Protein AF-A0A3E1E8B6-F1 (afdb_monomer_lite)

Radius of gyration: 29.18 Å; chains: 1; bounding box: 78×64×59 Å

pLDDT: mean 72.36, std 17.49, range [35.34, 96.31]

Foldseek 3Di:
DDDDPPPPDPPPDDDDPDDPPDDDPVNVVVVVVVVVVVCVVVVVVVVVVLLVVLQVVLVVLVVQLLVLLVVLCVVPPPDFDPDPVSSQVVHPVGRDARPVAAHQPPSRDPDRDSDGPPDPDDDDVPPDDPPPVDD

Secondary structure (DSSP, 8-state):
----S----------------PPPHHHHHHHHHHHHHHHHHHHHHHHHHHHHHHHHHHHHHHHHHHHHHHHHHHHSTTPPP--GGGGGGG-TTSSPPPTTSS----TTSS---S--SS-S---------------

Sequence (135 aa):
MKCNTLRCLPRFLQTTKHGNQGYTLLELTVVVALLGLLYTLAAPSVLSSFEKARGRRCAANLLLLESAKDAFSLDHPGQTLTSAGQLLPYLKHGMPSCPSGGVYMNLTEAFAGCACSLNAQGSGVEKDGVHDSGL

Structure (mmCIF, N/CA/C/O backbone):
data_AF-A0A3E1E8B6-F1
#
_entry.id   AF-A0A3E1E8B6-F1
#
loop_
_atom_site.group_PDB
_atom_site.id
_atom_site.type_symbol
_atom_site.label_atom_id
_atom_site.label_alt_id
_atom_site.label_comp_id
_atom_site.label_asym_id
_atom_site.label_entity_id
_atom_site.label_seq_id
_atom_site.pdbx_PDB_ins_code
_atom_site.Cartn_x
_atom_site.Cartn_y
_atom_site.Cartn_z
_atom_site.occupancy
_atom_site.B_iso_or_equiv
_atom_site.auth_seq_id
_atom_site.auth_comp_id
_atom_site.auth_asym_id
_atom_site.auth_atom_id
_atom_site.pdbx_PDB_model_num
ATOM 1 N N . MET A 1 1 ? -56.870 35.813 -19.734 1.00 45.69 1 MET A N 1
ATOM 2 C CA . MET A 1 1 ? -55.948 34.690 -19.456 1.00 45.69 1 MET A CA 1
ATOM 3 C C . MET A 1 1 ? -54.761 35.219 -18.658 1.00 45.69 1 MET A C 1
ATOM 5 O O . MET A 1 1 ? -53.900 35.869 -19.226 1.00 45.69 1 MET A O 1
ATOM 9 N N . LYS A 1 2 ? -54.767 35.050 -17.332 1.00 47.31 2 LYS A N 1
ATOM 10 C CA . LYS A 1 2 ? -53.664 35.434 -16.435 1.00 47.31 2 LYS A CA 1
ATOM 11 C C . LYS A 1 2 ? -53.374 34.227 -15.544 1.00 47.31 2 LYS A C 1
ATOM 13 O O . LYS A 1 2 ? -54.120 33.982 -14.603 1.00 47.31 2 LYS A O 1
ATOM 18 N N . CYS A 1 3 ? -52.351 33.446 -15.885 1.00 49.09 3 CYS A N 1
ATOM 19 C CA . CYS A 1 3 ? -51.799 32.432 -14.990 1.00 49.09 3 CYS A CA 1
ATOM 20 C C . CYS A 1 3 ? -50.684 33.119 -14.199 1.00 49.09 3 CYS A C 1
ATOM 22 O O . CYS A 1 3 ? -49.661 33.491 -14.764 1.00 49.09 3 CYS A O 1
ATOM 24 N N . ASN A 1 4 ? -50.965 33.415 -12.931 1.00 69.81 4 ASN A N 1
ATOM 25 C CA . ASN A 1 4 ? -50.105 34.197 -12.051 1.00 69.81 4 ASN A CA 1
ATOM 26 C C . ASN A 1 4 ? -49.203 33.242 -11.252 1.00 69.81 4 ASN A C 1
ATOM 28 O O . ASN A 1 4 ? -49.688 32.267 -10.676 1.00 69.81 4 ASN A O 1
ATOM 32 N N . THR A 1 5 ? -47.906 33.530 -11.212 1.00 60.69 5 THR A N 1
ATOM 33 C CA . THR A 1 5 ? -46.778 32.671 -10.794 1.00 60.69 5 THR A CA 1
ATOM 34 C C . THR A 1 5 ? -46.694 32.385 -9.281 1.00 60.69 5 THR A C 1
ATOM 36 O O . THR A 1 5 ? -45.614 32.171 -8.744 1.00 60.69 5 THR A O 1
ATOM 39 N N . LEU A 1 6 ? -47.815 32.385 -8.554 1.00 57.09 6 LEU A N 1
ATOM 40 C CA . LEU A 1 6 ? -47.842 32.360 -7.081 1.00 57.09 6 LEU A CA 1
ATOM 41 C C . LEU A 1 6 ? -48.526 31.120 -6.473 1.00 57.09 6 LEU A C 1
ATOM 43 O O . LEU A 1 6 ? -48.977 31.163 -5.332 1.00 57.09 6 LEU A O 1
ATOM 47 N N . ARG A 1 7 ? -48.618 29.996 -7.201 1.00 59.50 7 ARG A N 1
ATOM 48 C CA . ARG A 1 7 ? -49.291 28.771 -6.706 1.00 59.50 7 ARG A CA 1
ATOM 49 C C . ARG A 1 7 ? -48.516 27.452 -6.816 1.00 59.50 7 ARG A C 1
ATOM 51 O O . ARG A 1 7 ? -49.123 26.399 -6.678 1.00 59.50 7 ARG A O 1
ATOM 58 N N . CYS A 1 8 ? -47.192 27.494 -6.947 1.00 56.66 8 CYS A N 1
ATOM 59 C CA . CYS A 1 8 ? -46.336 26.317 -6.737 1.00 56.66 8 CYS A CA 1
ATOM 60 C C . CYS A 1 8 ? -45.356 26.550 -5.580 1.00 56.66 8 CYS A C 1
ATOM 62 O O . CYS A 1 8 ? -44.144 26.517 -5.756 1.00 56.66 8 CYS A O 1
ATOM 64 N N . LEU A 1 9 ? -45.889 26.805 -4.383 1.00 60.53 9 LEU A N 1
ATOM 65 C CA . LEU A 1 9 ? -45.132 26.621 -3.144 1.00 60.53 9 LEU A CA 1
ATOM 66 C C . LEU A 1 9 ? -45.375 25.184 -2.655 1.00 60.53 9 LEU A C 1
ATOM 68 O O . LEU A 1 9 ? -46.537 24.816 -2.452 1.00 60.53 9 LEU A O 1
ATOM 72 N N . PRO A 1 10 ? -44.330 24.359 -2.463 1.00 55.16 10 PRO A N 1
ATOM 73 C CA . PRO A 1 10 ? -44.487 23.050 -1.855 1.00 55.16 10 PRO A CA 1
ATOM 74 C C . PRO A 1 10 ? -44.910 23.244 -0.399 1.00 55.16 10 PRO A C 1
ATOM 76 O O . PRO A 1 10 ? -44.210 23.851 0.410 1.00 55.16 10 PRO A O 1
ATOM 79 N N . ARG A 1 11 ? -46.085 22.724 -0.052 1.00 57.62 11 ARG A N 1
ATOM 80 C CA . ARG A 1 11 ? -46.586 22.683 1.323 1.00 57.62 11 ARG A CA 1
ATOM 81 C C . ARG A 1 11 ? -45.883 21.543 2.070 1.00 57.62 11 ARG A C 1
ATOM 83 O O . ARG A 1 11 ? -46.505 20.537 2.378 1.00 57.62 11 ARG A O 1
ATOM 90 N N . PHE A 1 12 ? -44.581 21.688 2.319 1.00 59.97 12 PHE A N 1
ATOM 91 C CA . PHE A 1 12 ? -43.754 20.697 3.026 1.00 59.97 12 PHE A CA 1
ATOM 92 C C . PHE A 1 12 ? -43.357 21.161 4.434 1.00 59.97 12 PHE A C 1
ATOM 94 O O . PHE A 1 12 ? -42.260 20.900 4.909 1.00 59.97 12 PHE A O 1
ATOM 101 N N . LEU A 1 13 ? -44.250 21.878 5.115 1.00 63.22 13 LEU A N 1
ATOM 102 C CA . LEU A 1 13 ? -44.096 22.188 6.536 1.00 63.22 13 LEU A CA 1
ATOM 103 C C . LEU A 1 13 ? -45.280 21.597 7.298 1.00 63.22 13 LEU A C 1
ATOM 105 O O . LEU A 1 13 ? -46.211 22.298 7.686 1.00 63.22 13 LEU A O 1
ATOM 109 N N . GLN A 1 14 ? -45.251 20.278 7.476 1.00 63.56 14 GLN A N 1
ATOM 110 C CA . GLN A 1 14 ? -45.914 19.630 8.602 1.00 63.56 14 GLN A CA 1
ATOM 111 C C . GLN A 1 14 ? -44.833 19.375 9.650 1.00 63.56 14 GLN A C 1
ATOM 113 O O . GLN A 1 14 ? -43.976 18.512 9.482 1.00 63.56 14 GLN A O 1
ATOM 118 N N . THR A 1 15 ? -44.836 20.179 10.707 1.00 57.53 15 THR A N 1
ATOM 119 C CA . THR A 1 15 ? -43.989 19.966 11.876 1.00 57.53 15 THR A CA 1
ATOM 120 C C . THR A 1 15 ? -44.543 18.772 12.648 1.00 57.53 15 THR A C 1
ATOM 122 O O . THR A 1 15 ? -45.600 18.836 13.274 1.00 57.53 15 THR A O 1
ATOM 125 N N . THR A 1 16 ? -43.850 17.639 12.582 1.00 60.38 16 THR A N 1
ATOM 126 C CA . THR A 1 16 ? -44.137 16.507 13.459 1.00 60.38 16 THR A CA 1
ATOM 127 C C . THR A 1 16 ? -43.790 16.920 14.889 1.00 60.38 16 THR A C 1
ATOM 129 O O . THR A 1 16 ? -42.668 17.334 15.194 1.00 60.38 16 THR A O 1
ATOM 132 N N . LYS A 1 17 ? -44.786 16.868 15.777 1.00 58.75 17 LYS A N 1
ATOM 133 C CA . LYS A 1 17 ? -44.623 17.085 17.215 1.00 58.75 17 LYS A CA 1
ATOM 134 C C . LYS A 1 17 ? -43.733 15.959 17.752 1.00 58.75 17 LYS A C 1
ATOM 136 O O . LYS A 1 17 ? -44.221 14.867 18.026 1.00 58.75 17 LYS A O 1
ATOM 141 N N . HIS A 1 18 ? -42.429 16.206 17.831 1.00 63.19 18 HIS A N 1
ATOM 142 C CA . HIS A 1 18 ? -41.469 15.250 18.370 1.00 63.19 18 HIS A CA 1
ATOM 143 C C . HIS A 1 18 ? -41.782 15.039 19.854 1.00 63.19 18 HIS A C 1
ATOM 145 O O . HIS A 1 18 ? -41.692 15.965 20.661 1.00 63.19 18 HIS A O 1
ATOM 151 N N . GLY A 1 19 ? -42.214 13.829 20.208 1.00 63.16 19 GLY A N 1
ATOM 152 C CA . GLY A 1 19 ? -42.245 13.402 21.598 1.00 63.16 19 GLY A CA 1
ATOM 153 C C . GLY A 1 19 ? -40.813 13.373 22.117 1.00 63.16 19 GLY A C 1
ATOM 154 O O . GLY A 1 19 ? -39.955 12.742 21.506 1.00 63.16 19 GLY A O 1
ATOM 155 N N . ASN A 1 20 ? -40.554 14.068 23.223 1.00 65.00 20 ASN A N 1
ATOM 156 C CA . ASN A 1 20 ? -39.280 14.005 23.932 1.00 65.00 20 ASN A CA 1
ATOM 157 C C . ASN A 1 20 ? -39.109 12.609 24.549 1.00 65.00 20 ASN A C 1
ATOM 159 O O . ASN A 1 20 ? -39.398 12.397 25.723 1.00 65.00 20 ASN A O 1
ATOM 163 N N . GLN A 1 21 ? -38.668 11.649 23.743 1.00 70.25 21 GLN A N 1
ATOM 164 C CA . GLN A 1 21 ? -38.128 10.379 24.203 1.00 70.25 21 GLN A CA 1
ATOM 165 C C . GLN A 1 21 ? -36.608 10.539 24.225 1.00 70.25 21 GLN A C 1
ATOM 167 O O . GLN A 1 21 ? -35.940 10.450 23.198 1.00 70.25 21 GLN A O 1
ATOM 172 N N . GLY A 1 22 ? -36.079 10.902 25.391 1.00 73.25 22 GLY A N 1
ATOM 173 C CA . GLY A 1 22 ? -34.642 10.956 25.619 1.00 73.25 22 GLY A CA 1
ATOM 174 C C . GLY A 1 22 ? -34.111 9.551 25.873 1.00 73.25 22 GLY A C 1
ATOM 175 O O . GLY A 1 22 ? -34.643 8.844 26.727 1.00 73.25 22 GLY A O 1
ATOM 176 N N . TYR A 1 23 ? -33.058 9.168 25.153 1.00 74.56 23 TYR A N 1
ATOM 177 C CA . TYR A 1 23 ? -32.238 8.020 25.522 1.00 74.56 23 TYR A CA 1
ATOM 178 C C . TYR A 1 23 ? -31.715 8.231 26.942 1.00 74.56 23 TYR A C 1
ATOM 180 O O . TYR A 1 23 ? -31.233 9.314 27.289 1.00 74.56 23 TYR A O 1
ATOM 188 N N . THR A 1 24 ? -31.834 7.209 27.783 1.00 87.25 24 THR A N 1
ATOM 189 C CA . THR A 1 24 ? -31.240 7.270 29.119 1.00 87.25 24 THR A CA 1
ATOM 190 C C . THR A 1 24 ? -29.717 7.378 28.973 1.00 87.25 24 THR A C 1
ATOM 192 O O . THR A 1 24 ? -29.128 6.738 28.104 1.00 87.25 24 THR A O 1
ATOM 195 N N . LEU A 1 25 ? -29.043 8.180 29.809 1.00 84.81 25 LEU A N 1
ATOM 196 C CA . LEU A 1 25 ? -27.573 8.311 29.756 1.00 84.81 25 LEU A CA 1
ATOM 197 C C . LEU A 1 25 ? -26.869 6.947 29.876 1.00 84.81 25 LEU A C 1
ATOM 199 O O . LEU A 1 25 ? -25.810 6.732 29.287 1.00 84.81 25 LEU A O 1
ATOM 203 N N . LEU A 1 26 ? -27.487 6.012 30.603 1.00 91.44 26 LEU A N 1
ATOM 204 C CA . LEU A 1 26 ? -27.011 4.643 30.778 1.00 91.44 26 LEU A CA 1
ATOM 205 C C . LEU A 1 26 ? -26.945 3.870 29.453 1.00 91.44 26 LEU A C 1
ATOM 207 O O . LEU A 1 26 ? -25.987 3.139 29.214 1.00 91.44 26 LEU A O 1
ATOM 211 N N . GLU A 1 27 ? -27.939 4.049 28.589 1.00 89.38 27 GLU A N 1
ATOM 212 C CA . GLU A 1 27 ? -28.089 3.293 27.347 1.00 89.38 27 GLU A CA 1
ATOM 213 C C . GLU A 1 27 ? -26.958 3.583 26.362 1.00 89.38 27 GLU A C 1
ATOM 215 O O . GLU A 1 27 ? -26.405 2.666 25.764 1.00 89.38 27 GLU A O 1
ATOM 220 N N . LEU A 1 28 ? -26.514 4.838 26.279 1.00 91.06 28 LEU A N 1
ATOM 221 C CA . LEU A 1 28 ? -25.338 5.172 25.481 1.00 91.06 28 LEU A CA 1
ATOM 222 C C . LEU A 1 28 ? -24.029 4.803 26.198 1.00 91.06 28 LEU A C 1
ATOM 224 O O . LEU A 1 28 ? -23.076 4.379 25.545 1.00 91.06 28 LEU A O 1
ATOM 228 N N . THR A 1 29 ? -23.982 4.914 27.531 1.00 93.19 29 THR A N 1
ATOM 229 C CA . THR A 1 29 ? -22.776 4.624 28.330 1.00 93.19 29 THR A CA 1
ATOM 230 C C . THR A 1 29 ? -22.353 3.160 28.216 1.00 93.19 29 THR A C 1
ATOM 232 O O . THR A 1 29 ? -21.173 2.876 28.013 1.00 93.19 29 THR A O 1
ATOM 235 N N . VAL A 1 30 ? -23.298 2.218 28.291 1.00 94.62 30 VAL A N 1
ATOM 236 C CA . VAL A 1 30 ? -22.978 0.789 28.137 1.00 94.62 30 VAL A CA 1
ATOM 237 C C . VAL A 1 30 ? -22.529 0.457 26.710 1.00 94.62 30 VAL A C 1
ATOM 239 O O . VAL A 1 30 ? -21.611 -0.339 26.526 1.00 94.62 30 VAL A O 1
ATOM 242 N N . VAL A 1 31 ? -23.100 1.116 25.697 1.00 94.94 31 VAL A N 1
ATOM 243 C CA . VAL A 1 31 ? -22.723 0.907 24.293 1.00 94.94 31 VAL A CA 1
ATOM 244 C C . VAL A 1 31 ? -21.292 1.368 24.040 1.00 94.94 31 VAL A C 1
ATOM 246 O O . VAL A 1 31 ? -20.496 0.598 23.507 1.00 94.94 31 VAL A O 1
ATOM 249 N N . VAL A 1 32 ? -20.918 2.580 24.460 1.00 95.19 32 VAL A N 1
ATOM 250 C CA . VAL A 1 32 ? -19.541 3.066 24.261 1.00 95.19 32 VAL A CA 1
ATOM 251 C C . VAL A 1 32 ? -18.524 2.287 25.102 1.00 95.19 32 VAL A C 1
ATOM 253 O O . VAL A 1 32 ? -17.402 2.080 24.643 1.00 95.19 32 VAL A O 1
ATOM 256 N N . ALA A 1 33 ? -18.916 1.784 26.281 1.00 95.31 33 ALA A N 1
ATOM 257 C CA . ALA A 1 33 ? -18.073 0.910 27.097 1.00 95.31 33 ALA A CA 1
ATOM 258 C C . ALA A 1 33 ? -17.775 -0.427 26.393 1.00 95.31 33 ALA A C 1
ATOM 260 O O . ALA A 1 33 ? -16.621 -0.858 26.344 1.00 95.31 33 ALA A O 1
ATOM 261 N N . LEU A 1 34 ? -18.788 -1.059 25.790 1.00 96.00 34 LEU A N 1
ATOM 262 C CA . LEU A 1 34 ? -18.610 -2.299 25.028 1.00 96.00 34 LEU A CA 1
ATOM 263 C C . LEU A 1 34 ? -17.870 -2.070 23.703 1.00 96.00 34 LEU A C 1
ATOM 265 O O . LEU A 1 34 ? -17.003 -2.867 23.349 1.00 96.00 34 LEU A O 1
ATOM 269 N N . LEU A 1 35 ? -18.142 -0.968 22.994 1.00 95.44 35 LEU A N 1
ATOM 270 C CA . LEU A 1 35 ? -17.398 -0.600 21.784 1.00 95.44 35 LEU A CA 1
ATOM 271 C C . LEU A 1 35 ? -15.912 -0.377 22.087 1.00 95.44 35 LEU A C 1
ATOM 273 O O . LEU A 1 35 ? -15.071 -0.832 21.317 1.00 95.44 35 LEU A O 1
ATOM 277 N N . GLY A 1 36 ? -15.578 0.251 23.218 1.00 96.31 36 GLY A N 1
ATOM 278 C CA . GLY A 1 36 ? -14.194 0.416 23.665 1.00 96.31 36 GLY A CA 1
ATOM 279 C C . GLY A 1 36 ? -13.486 -0.918 23.924 1.00 96.31 36 GLY A C 1
ATOM 280 O O .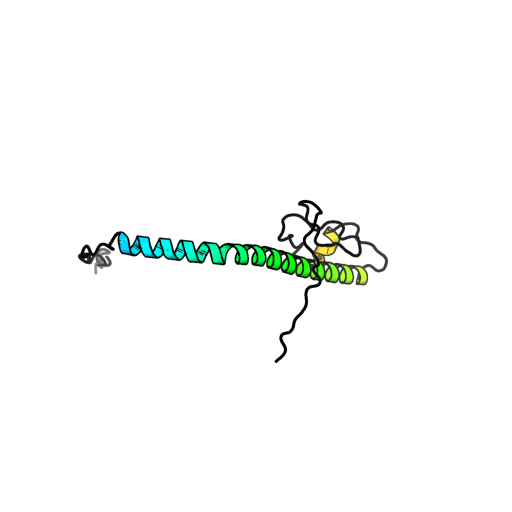 GLY A 1 36 ? -12.355 -1.099 23.476 1.00 96.31 36 GLY A O 1
ATOM 281 N N . LEU A 1 37 ? -14.166 -1.866 24.580 1.00 95.31 37 LEU A N 1
ATOM 282 C CA . LEU A 1 37 ? -13.636 -3.209 24.848 1.00 95.31 37 LEU A CA 1
ATOM 283 C C . LEU A 1 37 ? -13.388 -4.012 23.562 1.00 95.31 37 LEU A C 1
ATOM 285 O O . LEU A 1 37 ? -12.362 -4.674 23.430 1.00 95.31 37 LEU A O 1
ATOM 289 N N . LEU A 1 38 ? -14.315 -3.961 22.604 1.00 95.56 38 LEU A N 1
ATOM 290 C CA . LEU A 1 38 ? -14.137 -4.643 21.321 1.00 95.56 38 LEU A CA 1
ATOM 291 C C . LEU A 1 38 ? -13.066 -3.958 20.460 1.00 95.56 38 LEU A C 1
ATOM 293 O O . LEU A 1 38 ? -12.303 -4.633 19.767 1.00 95.56 38 LEU A O 1
ATOM 297 N N . TYR A 1 39 ? -12.973 -2.627 20.522 1.00 94.75 39 TYR A N 1
ATOM 298 C CA . TYR A 1 39 ? -12.011 -1.858 19.737 1.00 94.75 39 TYR A CA 1
ATOM 299 C C . TYR A 1 39 ? -10.562 -2.169 20.119 1.00 94.75 39 TYR A C 1
ATOM 301 O O . TYR A 1 39 ? -9.736 -2.345 19.226 1.00 94.75 39 TYR A O 1
ATOM 309 N N . THR A 1 40 ? -10.236 -2.302 21.408 1.00 94.19 40 THR A N 1
ATOM 310 C CA . THR A 1 40 ? -8.873 -2.662 21.845 1.00 94.19 40 THR A CA 1
ATOM 311 C C . THR A 1 40 ? -8.433 -4.036 21.348 1.00 94.19 40 THR A C 1
ATOM 313 O O . THR A 1 40 ? -7.266 -4.201 20.998 1.00 94.19 40 THR A O 1
ATOM 316 N N . LEU A 1 41 ? -9.351 -5.002 21.252 1.00 91.12 41 LEU A N 1
ATOM 317 C CA . LEU A 1 41 ? -9.055 -6.322 20.684 1.00 91.12 41 LEU A CA 1
ATOM 318 C C . LEU A 1 41 ? -8.886 -6.274 19.156 1.00 91.12 41 LEU A C 1
ATOM 320 O O . LEU A 1 41 ? -8.049 -6.987 18.603 1.00 91.12 41 LEU A O 1
ATOM 324 N N . ALA A 1 42 ? -9.653 -5.428 18.465 1.00 91.25 42 ALA A N 1
ATOM 325 C CA . ALA A 1 42 ? -9.657 -5.357 17.003 1.00 91.25 42 ALA A CA 1
ATOM 326 C C . ALA A 1 42 ? -8.536 -4.474 16.417 1.00 91.25 42 ALA A C 1
ATOM 328 O O . ALA A 1 42 ? -7.969 -4.804 15.370 1.00 91.25 42 ALA A O 1
ATOM 329 N N . ALA A 1 43 ? -8.185 -3.376 17.091 1.00 88.12 43 ALA A N 1
ATOM 330 C CA . ALA A 1 43 ? -7.242 -2.364 16.616 1.00 88.12 43 ALA A CA 1
ATOM 331 C C . ALA A 1 43 ? -5.871 -2.894 16.133 1.00 88.12 43 ALA A C 1
ATOM 333 O O . ALA A 1 43 ? -5.431 -2.463 15.066 1.00 88.12 43 ALA A O 1
ATOM 334 N N . PRO A 1 44 ? -5.170 -3.825 16.812 1.00 82.69 44 PRO A N 1
ATOM 335 C CA . PRO A 1 44 ? -3.838 -4.239 16.358 1.00 82.69 44 PRO A CA 1
ATOM 336 C C . PRO A 1 44 ? -3.865 -4.999 15.021 1.00 82.69 44 PRO A C 1
ATOM 338 O O . PRO A 1 44 ? -2.937 -4.891 14.217 1.00 82.69 44 PRO A O 1
ATOM 341 N N . SER A 1 45 ? -4.942 -5.737 14.742 1.00 83.94 45 SER A N 1
ATOM 342 C CA . SER A 1 45 ? -5.040 -6.561 13.532 1.00 83.94 45 SER A CA 1
ATOM 343 C C . SER A 1 45 ? -5.164 -5.721 12.257 1.00 83.94 45 SER A C 1
ATOM 345 O O . SER A 1 45 ? -4.525 -6.027 11.245 1.00 83.94 45 SER A O 1
ATOM 347 N N . VAL A 1 46 ? -5.903 -4.608 12.317 1.00 82.56 46 VAL A N 1
ATOM 348 C CA . VAL A 1 46 ? -6.108 -3.729 11.160 1.00 82.56 46 VAL A CA 1
ATOM 349 C C . VAL A 1 46 ? -4.825 -3.002 10.755 1.00 82.56 46 VAL A C 1
ATOM 351 O O . VAL A 1 46 ? -4.564 -2.897 9.558 1.00 82.56 46 VAL A O 1
ATOM 354 N N . LEU A 1 47 ? -3.956 -2.611 11.696 1.00 82.69 47 LEU A N 1
ATOM 355 C CA . LEU A 1 47 ? -2.658 -1.996 11.370 1.00 82.69 47 LEU A CA 1
ATOM 356 C C . LEU A 1 47 ? -1.775 -2.937 10.535 1.00 82.69 47 LEU A C 1
ATOM 358 O O . LEU A 1 47 ? -1.246 -2.537 9.499 1.00 82.69 47 LEU A O 1
ATOM 362 N N . SER A 1 48 ? -1.690 -4.213 10.923 1.00 79.50 48 SER A N 1
ATOM 363 C CA . SER A 1 48 ? -0.913 -5.213 10.177 1.00 79.50 48 SER A CA 1
ATOM 364 C C . SER A 1 48 ? -1.460 -5.464 8.764 1.00 79.50 48 SER A C 1
ATOM 366 O O . SER A 1 48 ? -0.701 -5.717 7.827 1.00 79.50 48 SER A O 1
ATOM 368 N N . SER A 1 49 ? -2.782 -5.354 8.586 1.00 80.94 49 SER A N 1
ATOM 369 C CA . SER A 1 49 ? -3.427 -5.527 7.284 1.00 80.94 49 SER A CA 1
ATOM 370 C C . SER A 1 49 ? -3.062 -4.406 6.306 1.00 80.94 49 SER A C 1
ATOM 372 O O . SER A 1 49 ? -2.885 -4.671 5.115 1.00 80.94 49 SER A O 1
ATOM 374 N N . PHE A 1 50 ? -2.856 -3.181 6.805 1.00 82.81 50 PHE A N 1
ATOM 375 C CA . PHE A 1 50 ? -2.393 -2.064 5.986 1.00 82.81 50 PHE A CA 1
ATOM 376 C C . PHE A 1 50 ? -0.953 -2.264 5.522 1.00 82.81 50 PHE A C 1
ATOM 378 O O . PHE A 1 50 ? -0.685 -2.056 4.341 1.00 82.81 50 PHE A O 1
ATOM 385 N N . GLU A 1 51 ? -0.049 -2.734 6.387 1.00 80.31 51 GLU A N 1
ATOM 386 C CA . GLU A 1 51 ? 1.332 -3.028 5.973 1.00 80.31 51 GLU A CA 1
ATOM 387 C C . GLU A 1 5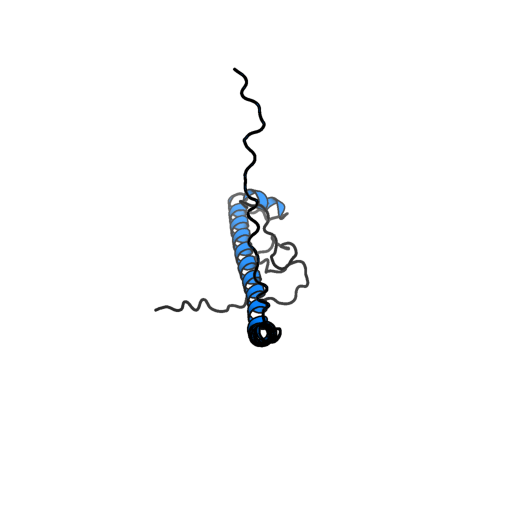1 ? 1.386 -4.154 4.935 1.00 80.31 51 GLU A C 1
ATOM 389 O O . GLU A 1 51 ? 2.030 -4.015 3.894 1.00 80.31 51 GLU A O 1
ATOM 394 N N . LYS A 1 52 ? 0.610 -5.228 5.132 1.00 79.94 52 LYS A N 1
ATOM 395 C CA . LYS A 1 52 ? 0.478 -6.304 4.134 1.00 79.94 52 LYS A CA 1
ATOM 396 C C . LYS A 1 52 ? -0.086 -5.788 2.808 1.00 79.94 52 LYS A C 1
ATOM 398 O O . LYS A 1 52 ? 0.399 -6.162 1.741 1.00 79.94 52 LYS A O 1
ATOM 403 N N . ALA A 1 53 ? -1.089 -4.911 2.848 1.00 82.00 53 ALA A N 1
ATOM 404 C CA . ALA A 1 53 ? -1.657 -4.302 1.648 1.00 82.00 53 ALA A CA 1
ATOM 405 C C . ALA A 1 53 ? -0.647 -3.395 0.924 1.00 82.00 53 ALA A C 1
ATOM 407 O O . ALA A 1 53 ? -0.581 -3.425 -0.308 1.00 82.00 53 ALA A O 1
ATOM 408 N N . ARG A 1 54 ? 0.165 -2.626 1.660 1.00 83.06 54 ARG A N 1
ATOM 409 C CA . ARG A 1 54 ? 1.258 -1.815 1.097 1.00 83.06 54 ARG A CA 1
ATOM 410 C C . ARG A 1 54 ? 2.316 -2.698 0.438 1.00 83.06 54 ARG A C 1
ATOM 412 O O . ARG A 1 54 ? 2.664 -2.440 -0.713 1.00 83.06 54 ARG A O 1
ATOM 419 N N . GLY A 1 55 ? 2.741 -3.775 1.101 1.00 78.50 55 GLY A N 1
ATOM 420 C CA . GLY A 1 55 ? 3.692 -4.747 0.550 1.00 78.50 55 GLY A CA 1
ATOM 421 C C . GLY A 1 55 ? 3.195 -5.385 -0.751 1.00 78.50 55 GLY A C 1
ATOM 422 O O . GLY A 1 55 ? 3.891 -5.352 -1.765 1.00 78.50 55 GLY A O 1
ATOM 423 N N . ARG A 1 56 ? 1.943 -5.863 -0.774 1.00 81.88 56 ARG A N 1
ATOM 424 C CA . ARG A 1 56 ? 1.317 -6.448 -1.977 1.00 81.88 56 ARG A CA 1
ATOM 425 C C . ARG A 1 56 ? 1.225 -5.459 -3.139 1.00 81.88 56 ARG A C 1
ATOM 427 O O . ARG A 1 56 ? 1.535 -5.817 -4.272 1.00 81.88 56 ARG A O 1
ATOM 434 N N . ARG A 1 57 ? 0.830 -4.210 -2.871 1.00 84.50 57 ARG A N 1
ATOM 435 C CA . ARG A 1 57 ? 0.794 -3.150 -3.894 1.00 84.50 57 ARG A CA 1
ATOM 436 C C . ARG A 1 57 ? 2.183 -2.848 -4.440 1.00 84.50 57 ARG A C 1
ATOM 438 O O . ARG A 1 57 ? 2.331 -2.650 -5.640 1.00 84.50 57 ARG A O 1
ATOM 445 N N . CYS A 1 58 ? 3.196 -2.840 -3.578 1.00 81.62 58 CYS A N 1
ATOM 446 C CA . CYS A 1 58 ? 4.561 -2.615 -4.019 1.00 81.62 58 CYS A CA 1
ATOM 447 C C . CYS A 1 58 ? 5.064 -3.739 -4.929 1.00 81.62 58 CYS A C 1
ATOM 449 O O . CYS A 1 58 ? 5.591 -3.448 -5.996 1.00 81.62 58 CYS A O 1
ATOM 451 N N . ALA A 1 59 ? 4.840 -5.001 -4.551 1.00 77.81 59 ALA A N 1
ATOM 452 C CA . ALA A 1 59 ? 5.197 -6.150 -5.380 1.00 77.81 59 ALA A CA 1
ATOM 453 C C . ALA A 1 59 ? 4.501 -6.105 -6.751 1.00 77.81 59 ALA A C 1
ATOM 455 O O . ALA A 1 59 ? 5.147 -6.303 -7.775 1.00 77.81 59 ALA A O 1
ATOM 456 N N . ALA A 1 60 ? 3.211 -5.756 -6.788 1.00 83.88 60 ALA A N 1
ATOM 457 C CA . ALA A 1 60 ? 2.484 -5.587 -8.045 1.00 83.88 60 ALA A CA 1
ATOM 458 C C . ALA A 1 60 ? 3.082 -4.474 -8.926 1.00 83.88 60 ALA A C 1
ATOM 460 O O . ALA A 1 60 ? 3.250 -4.662 -10.127 1.00 83.88 60 ALA A O 1
ATOM 461 N N . ASN A 1 61 ? 3.453 -3.333 -8.337 1.00 84.62 61 ASN A N 1
ATOM 462 C CA . ASN A 1 61 ? 4.115 -2.251 -9.066 1.00 84.62 61 ASN A CA 1
ATOM 463 C C . ASN A 1 61 ? 5.497 -2.663 -9.598 1.00 84.62 61 ASN A C 1
ATOM 465 O O . ASN A 1 61 ? 5.853 -2.265 -10.703 1.00 84.62 61 ASN A O 1
ATOM 469 N N . LEU A 1 62 ? 6.265 -3.457 -8.843 1.00 79.94 62 LEU A N 1
ATOM 470 C CA . LEU A 1 62 ? 7.562 -3.970 -9.296 1.00 79.94 62 LEU A CA 1
ATOM 471 C C . LEU A 1 62 ? 7.411 -4.896 -10.504 1.00 79.94 62 LEU A C 1
ATOM 473 O O . LEU A 1 62 ? 8.131 -4.715 -11.476 1.00 79.94 62 LEU A O 1
ATOM 477 N N . LEU A 1 63 ? 6.425 -5.798 -10.493 1.00 83.12 63 LEU A N 1
ATOM 478 C CA . LEU A 1 63 ? 6.124 -6.658 -11.645 1.00 83.12 63 LEU A CA 1
ATOM 479 C C . LEU A 1 63 ? 5.746 -5.843 -12.890 1.00 83.12 63 LEU A C 1
ATOM 481 O O . LEU A 1 63 ? 6.156 -6.167 -14.002 1.00 83.12 63 LEU A O 1
ATOM 485 N N . LEU A 1 64 ? 4.992 -4.753 -12.715 1.00 86.81 64 LEU A N 1
ATOM 486 C CA . LEU A 1 64 ? 4.677 -3.841 -13.817 1.00 86.81 64 LEU A CA 1
ATOM 487 C C . LEU A 1 64 ? 5.940 -3.171 -14.374 1.00 86.81 64 LEU A C 1
ATOM 489 O O . LEU A 1 64 ? 6.101 -3.085 -15.590 1.00 86.81 64 LEU A O 1
ATOM 493 N N . LEU A 1 65 ? 6.846 -2.723 -13.505 1.00 83.94 65 LEU A N 1
ATOM 494 C CA . LEU A 1 65 ? 8.106 -2.092 -13.906 1.00 83.94 65 LEU A CA 1
ATOM 495 C C . LEU A 1 65 ? 9.061 -3.078 -14.588 1.00 83.94 65 LEU A C 1
ATOM 497 O O . LEU A 1 65 ? 9.702 -2.712 -15.570 1.00 83.94 65 LEU A O 1
ATOM 501 N N . GLU A 1 66 ? 9.125 -4.317 -14.107 1.00 84.06 66 GLU A N 1
ATOM 502 C CA . GLU A 1 66 ? 9.889 -5.404 -14.721 1.00 84.06 66 GLU A CA 1
ATOM 503 C C . GLU A 1 66 ? 9.361 -5.703 -16.127 1.00 84.06 66 GLU A C 1
ATOM 505 O O . GLU A 1 66 ? 10.115 -5.628 -17.092 1.00 84.06 66 GLU A O 1
ATOM 510 N N . SER A 1 67 ? 8.041 -5.863 -16.277 1.00 87.44 67 SER A N 1
ATOM 511 C CA . SER A 1 67 ? 7.432 -6.073 -17.597 1.00 87.44 67 SER A CA 1
ATOM 512 C C . SER A 1 67 ? 7.685 -4.911 -18.571 1.00 87.44 67 SER A C 1
ATOM 514 O O . SER A 1 67 ? 7.883 -5.123 -19.766 1.00 87.44 67 SER A O 1
ATOM 516 N N . ALA A 1 68 ? 7.732 -3.673 -18.066 1.00 88.56 68 ALA A N 1
ATOM 517 C CA . ALA A 1 68 ? 8.056 -2.495 -18.865 1.00 88.56 68 ALA A CA 1
ATOM 518 C C . ALA A 1 68 ? 9.540 -2.457 -19.272 1.00 88.56 68 ALA A C 1
ATOM 520 O O . ALA A 1 68 ? 9.865 -2.032 -20.381 1.00 88.56 68 ALA A O 1
ATOM 521 N N . LYS A 1 69 ? 10.443 -2.917 -18.400 1.00 84.75 69 LYS A N 1
ATOM 522 C CA . LYS A 1 69 ? 11.877 -3.052 -18.691 1.00 84.75 69 LYS A CA 1
ATOM 523 C C . LYS A 1 69 ? 12.144 -4.139 -19.728 1.00 84.75 69 LYS A C 1
ATOM 525 O O . LYS A 1 69 ? 12.965 -3.925 -20.623 1.00 84.75 69 LYS A O 1
ATOM 530 N N . ASP A 1 70 ? 11.439 -5.259 -19.639 1.00 87.25 70 ASP A N 1
ATOM 531 C CA . ASP A 1 70 ? 11.525 -6.330 -20.629 1.00 87.25 70 ASP A CA 1
ATOM 532 C C . ASP A 1 70 ? 11.057 -5.834 -21.998 1.00 87.25 70 ASP A C 1
ATOM 534 O O . ASP A 1 70 ? 11.765 -6.001 -22.989 1.00 87.25 70 ASP A O 1
ATOM 538 N N . ALA A 1 71 ? 9.926 -5.122 -22.047 1.00 89.44 71 ALA A N 1
ATOM 539 C CA . ALA A 1 71 ? 9.434 -4.506 -23.276 1.00 89.44 71 ALA A CA 1
ATOM 540 C C . ALA A 1 71 ? 10.436 -3.496 -23.869 1.00 89.44 71 ALA A C 1
ATOM 542 O O . ALA A 1 71 ? 10.729 -3.551 -25.061 1.00 89.44 71 ALA A O 1
ATOM 543 N N . PHE A 1 72 ? 11.040 -2.635 -23.041 1.00 88.94 72 PHE A N 1
ATOM 544 C CA . PHE A 1 72 ? 12.085 -1.710 -23.494 1.00 88.94 72 PHE A CA 1
ATOM 545 C C . PHE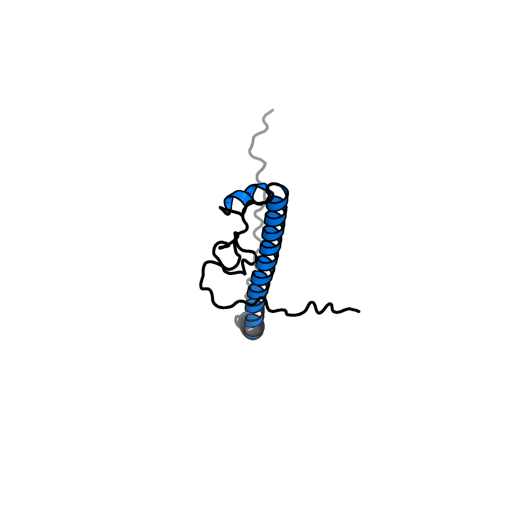 A 1 72 ? 13.301 -2.439 -24.083 1.00 88.94 72 PHE A C 1
ATOM 547 O O . PHE A 1 72 ? 13.842 -2.013 -25.103 1.00 88.94 72 PHE A O 1
ATOM 554 N N . SER A 1 73 ? 13.722 -3.536 -23.449 1.00 87.00 73 SER A N 1
ATOM 555 C CA . SER A 1 73 ? 14.893 -4.317 -23.867 1.00 87.00 73 SER A CA 1
ATOM 5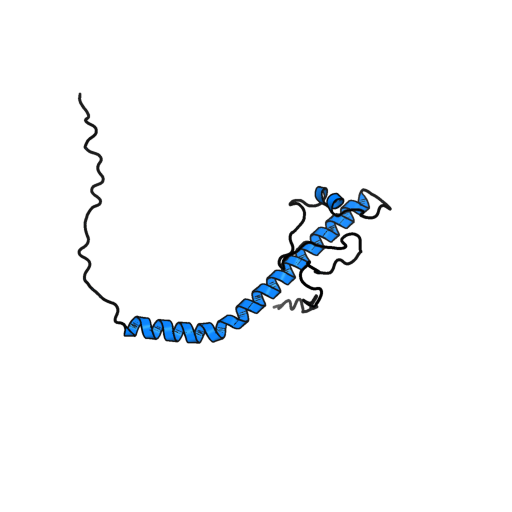56 C C . SER A 1 73 ? 14.667 -5.044 -25.197 1.00 87.00 73 SER A C 1
ATOM 558 O O . SER A 1 73 ? 15.625 -5.259 -25.939 1.00 87.00 73 SER A O 1
ATOM 560 N N . LEU A 1 74 ? 13.415 -5.395 -25.512 1.00 90.12 74 LEU A N 1
ATOM 561 C CA . LEU A 1 74 ? 13.028 -5.949 -26.813 1.00 90.12 74 LEU A CA 1
ATOM 562 C C . LEU A 1 74 ? 13.121 -4.903 -27.931 1.00 90.12 74 LEU A C 1
ATOM 564 O O . LEU A 1 74 ? 13.612 -5.217 -29.014 1.00 90.12 74 LEU A O 1
ATOM 568 N N . ASP A 1 75 ? 12.705 -3.666 -27.658 1.00 90.81 75 ASP A N 1
ATOM 569 C CA . ASP A 1 75 ? 12.745 -2.578 -28.642 1.00 90.81 75 ASP A CA 1
ATOM 570 C C . ASP A 1 75 ? 14.157 -1.980 -28.813 1.00 90.81 75 ASP A C 1
ATOM 572 O O . ASP A 1 75 ? 14.506 -1.502 -29.893 1.00 90.81 75 ASP A O 1
ATOM 576 N N . HIS A 1 76 ? 14.991 -2.019 -27.766 1.00 88.06 76 HIS A N 1
ATOM 577 C CA . HIS A 1 76 ? 16.340 -1.436 -27.742 1.00 88.06 76 HIS A CA 1
ATOM 578 C C . HIS A 1 76 ? 17.401 -2.482 -27.362 1.00 88.06 76 HIS A C 1
ATOM 580 O O . HIS A 1 76 ? 17.994 -2.411 -26.277 1.00 88.06 76 HIS A O 1
ATOM 586 N N . PRO A 1 77 ? 17.686 -3.456 -28.244 1.00 84.69 77 PRO A N 1
ATOM 587 C CA . PRO A 1 77 ? 18.612 -4.537 -27.935 1.00 84.69 77 PRO A CA 1
ATOM 588 C C . PRO A 1 77 ? 20.007 -3.995 -27.592 1.00 84.69 77 PRO A C 1
ATOM 590 O O . PRO A 1 77 ? 20.614 -3.248 -28.360 1.00 84.69 77 PRO A O 1
ATOM 593 N N . GLY A 1 78 ? 20.522 -4.382 -26.422 1.00 80.69 78 GLY A N 1
ATOM 594 C CA . GLY A 1 78 ? 21.858 -4.003 -25.947 1.00 80.69 78 GLY A CA 1
ATOM 595 C C . GLY A 1 78 ? 21.964 -2.614 -25.306 1.00 80.69 78 GLY A C 1
ATOM 596 O O . GLY A 1 78 ? 23.058 -2.240 -24.884 1.00 80.69 78 GLY A O 1
ATOM 597 N N . GLN A 1 79 ? 20.866 -1.859 -25.193 1.00 81.62 79 GLN A N 1
ATOM 598 C CA . GLN A 1 79 ? 20.850 -0.599 -24.447 1.00 81.62 79 GLN A CA 1
ATOM 599 C C . GLN A 1 79 ? 20.393 -0.823 -23.006 1.00 81.62 79 GLN A C 1
ATOM 601 O O . GLN A 1 79 ? 19.411 -1.513 -22.741 1.00 81.62 79 GLN A O 1
ATOM 606 N N . THR A 1 80 ? 21.098 -0.208 -22.060 1.00 78.06 80 THR A N 1
ATOM 607 C CA . THR A 1 80 ? 20.672 -0.156 -20.662 1.00 78.06 80 THR A CA 1
ATOM 608 C C . THR A 1 80 ? 19.808 1.076 -20.421 1.00 78.06 80 THR A C 1
ATOM 610 O O . THR A 1 80 ? 19.959 2.112 -21.070 1.00 78.06 80 THR A O 1
ATOM 613 N N . LEU A 1 81 ? 18.891 0.971 -19.460 1.00 78.69 81 LEU A N 1
ATOM 614 C CA . LEU A 1 81 ? 18.101 2.113 -19.016 1.00 78.69 81 LEU A CA 1
ATOM 615 C C . LEU A 1 81 ? 19.034 3.186 -18.448 1.00 78.69 81 LEU A C 1
ATOM 617 O O . LEU A 1 81 ? 19.792 2.922 -17.518 1.00 78.69 81 LEU A O 1
ATOM 621 N N . THR A 1 82 ? 18.959 4.396 -18.995 1.00 78.38 82 THR A N 1
ATOM 622 C CA . THR A 1 82 ? 19.743 5.556 -18.527 1.00 78.38 82 THR A CA 1
ATOM 623 C C . THR A 1 82 ? 18.909 6.502 -17.671 1.00 78.38 82 THR A C 1
ATOM 625 O O . THR A 1 82 ? 19.446 7.218 -16.829 1.00 78.38 82 THR A O 1
ATOM 628 N N . SER A 1 83 ? 17.583 6.484 -17.834 1.00 76.44 83 SER A N 1
ATOM 629 C CA . SER A 1 83 ? 16.656 7.192 -16.953 1.00 76.44 83 SER A CA 1
ATOM 630 C C . SER A 1 83 ? 15.329 6.448 -16.809 1.00 76.44 83 SER A C 1
ATOM 632 O O . SER A 1 83 ? 14.879 5.763 -17.728 1.00 76.44 83 SER A O 1
ATOM 634 N N . ALA A 1 84 ? 14.649 6.661 -15.680 1.00 76.00 84 ALA A N 1
ATOM 635 C CA . ALA A 1 84 ? 13.294 6.156 -15.448 1.00 76.00 84 ALA A CA 1
ATOM 636 C C . ALA A 1 84 ? 12.270 6.682 -16.477 1.00 76.00 84 ALA A C 1
ATOM 638 O O . ALA A 1 84 ? 11.252 6.041 -16.726 1.00 76.00 84 ALA A O 1
ATOM 639 N N . GLY A 1 85 ? 12.554 7.827 -17.111 1.00 80.00 85 GLY A N 1
ATOM 640 C CA . GLY A 1 85 ? 11.707 8.427 -18.143 1.00 80.00 85 GLY A CA 1
ATOM 641 C C . GLY A 1 85 ? 11.522 7.541 -19.376 1.00 80.00 85 GLY A C 1
ATOM 642 O O . GLY A 1 85 ? 10.487 7.621 -20.031 1.00 80.00 85 GLY A O 1
ATOM 643 N N . GLN A 1 86 ? 12.477 6.652 -19.667 1.00 83.94 86 GLN A N 1
ATOM 644 C CA . GLN A 1 86 ? 12.402 5.750 -20.822 1.00 83.94 86 GLN A CA 1
ATOM 645 C C . GLN A 1 86 ? 11.328 4.662 -20.670 1.00 83.94 86 GLN A C 1
ATOM 647 O O . GLN A 1 86 ? 10.907 4.084 -21.667 1.00 83.94 86 GLN A O 1
ATOM 652 N N . LEU A 1 87 ? 10.846 4.416 -19.445 1.00 84.62 87 LEU A N 1
ATOM 653 C CA . LEU A 1 87 ? 9.781 3.448 -19.166 1.00 84.62 87 LEU A CA 1
ATOM 654 C C . LEU A 1 87 ? 8.369 4.025 -19.325 1.00 84.62 87 LEU A C 1
ATOM 656 O O . LEU A 1 87 ? 7.421 3.255 -19.451 1.00 84.62 87 LEU A O 1
ATOM 660 N N . LEU A 1 88 ? 8.205 5.354 -19.349 1.00 87.00 88 LEU A N 1
ATOM 661 C CA . LEU A 1 88 ? 6.893 5.997 -19.505 1.00 87.00 88 LEU A CA 1
ATOM 662 C C . LEU A 1 88 ? 6.062 5.474 -20.692 1.00 87.00 88 LEU A C 1
ATOM 664 O O . LEU A 1 88 ? 4.877 5.227 -20.473 1.00 87.00 88 LEU A O 1
ATOM 668 N N . PRO A 1 89 ? 6.610 5.274 -21.910 1.00 88.50 89 PRO A N 1
ATOM 669 C CA . PRO A 1 89 ? 5.811 4.771 -23.031 1.00 88.50 89 PRO A CA 1
ATOM 670 C C . PRO A 1 89 ? 5.318 3.326 -22.848 1.00 88.50 89 PRO A C 1
ATOM 672 O O . PRO A 1 89 ? 4.327 2.945 -23.465 1.00 88.50 89 PRO A O 1
ATOM 675 N N . TYR A 1 90 ? 5.953 2.538 -21.977 1.00 87.50 90 TYR A N 1
ATOM 676 C CA . TYR A 1 90 ? 5.577 1.146 -21.698 1.00 87.50 90 TYR A CA 1
ATOM 677 C C . TYR A 1 90 ? 4.605 1.020 -20.513 1.00 87.50 90 TYR A C 1
ATOM 679 O O . TYR A 1 90 ? 4.069 -0.056 -20.248 1.00 87.50 90 TYR A O 1
ATOM 687 N N . LEU A 1 91 ? 4.337 2.121 -19.803 1.00 88.75 91 LEU A N 1
ATOM 688 C CA . LEU A 1 91 ? 3.466 2.160 -18.632 1.00 88.75 91 LEU A CA 1
ATOM 689 C C . LEU A 1 91 ? 2.135 2.844 -18.969 1.00 88.75 91 LEU A C 1
ATOM 691 O O . LEU A 1 91 ? 2.067 4.050 -19.189 1.00 88.75 91 LEU A O 1
ATOM 695 N N . LYS A 1 92 ? 1.034 2.084 -18.917 1.00 86.12 92 LYS A N 1
ATOM 696 C CA . LYS A 1 92 ? -0.317 2.566 -19.280 1.00 86.12 92 LYS A CA 1
ATOM 697 C C . LYS A 1 92 ? -0.825 3.754 -18.455 1.00 86.12 92 LYS 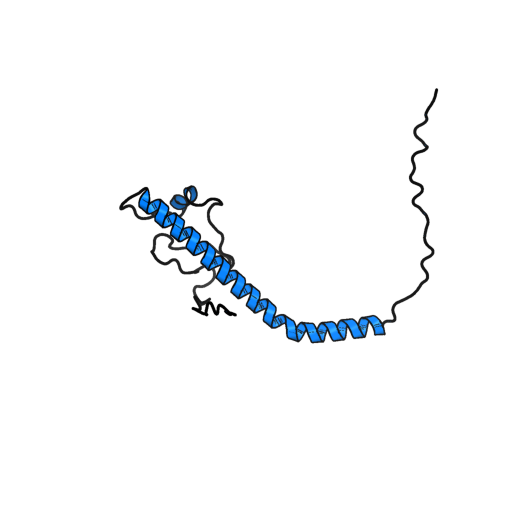A C 1
ATOM 699 O O . LYS A 1 92 ? -1.639 4.531 -18.942 1.00 86.12 92 LYS A O 1
ATOM 704 N N . HIS A 1 93 ? -0.386 3.871 -17.205 1.00 85.00 93 HIS A N 1
ATOM 705 C CA . HIS A 1 93 ? -0.855 4.890 -16.258 1.00 85.00 93 HIS A CA 1
ATOM 706 C C . HIS A 1 93 ? 0.279 5.800 -15.760 1.00 85.00 93 HIS A C 1
ATOM 708 O O . HIS A 1 93 ? 0.113 6.502 -14.765 1.00 85.00 93 HIS A O 1
ATOM 714 N N . GLY A 1 94 ? 1.427 5.791 -16.445 1.00 85.25 94 GLY A N 1
ATOM 715 C CA . GLY A 1 94 ? 2.635 6.478 -15.998 1.00 85.25 94 GLY A CA 1
ATOM 716 C C . GLY A 1 94 ? 3.362 5.747 -14.866 1.00 85.25 94 GLY A C 1
ATOM 717 O O . GLY A 1 94 ? 3.109 4.576 -14.584 1.00 85.25 94 GLY A O 1
ATOM 718 N N . MET A 1 95 ? 4.308 6.445 -14.236 1.00 82.38 95 MET A N 1
ATOM 719 C CA . MET A 1 95 ? 5.160 5.877 -13.191 1.00 82.38 95 MET A CA 1
ATOM 720 C C . MET A 1 95 ? 4.342 5.568 -11.922 1.00 82.38 95 MET A C 1
ATOM 722 O O . MET A 1 95 ? 3.727 6.486 -11.370 1.00 82.38 95 MET A O 1
ATOM 726 N N . PRO A 1 96 ? 4.333 4.321 -11.414 1.00 83.00 96 PRO A N 1
ATOM 727 C CA . PRO A 1 96 ? 3.615 3.999 -10.188 1.00 83.00 96 PRO A CA 1
ATOM 728 C C . PRO A 1 96 ? 4.255 4.690 -8.975 1.00 83.00 96 PRO A C 1
ATOM 730 O O . PRO A 1 96 ? 5.477 4.729 -8.830 1.00 83.00 96 PRO A O 1
ATOM 733 N N . SER A 1 97 ? 3.417 5.201 -8.069 1.00 80.88 97 SER A N 1
ATOM 734 C CA . SER A 1 97 ? 3.863 5.744 -6.780 1.00 80.88 97 SER A CA 1
ATOM 735 C C . SER A 1 97 ? 4.001 4.633 -5.742 1.00 80.88 97 SER A C 1
ATOM 737 O O . SER A 1 97 ? 3.161 3.730 -5.674 1.00 80.88 97 SER A O 1
ATOM 739 N N . CYS A 1 98 ? 5.022 4.715 -4.886 1.00 80.06 98 CYS A N 1
ATOM 740 C CA . CYS A 1 98 ? 5.186 3.750 -3.806 1.00 80.06 98 CYS A CA 1
ATOM 741 C C . CYS A 1 98 ? 4.126 3.957 -2.702 1.00 80.06 98 CYS A C 1
ATOM 743 O O .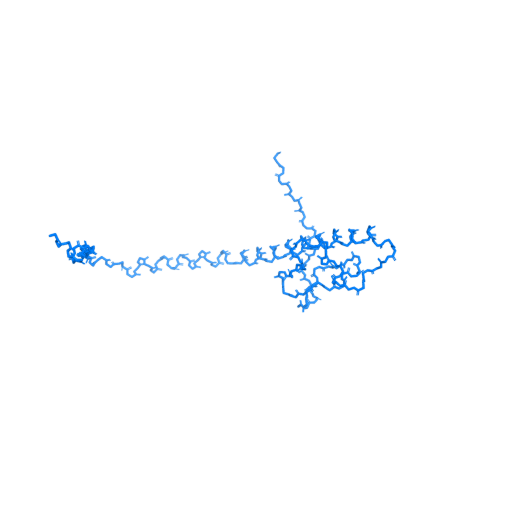 CYS A 1 98 ? 3.952 5.083 -2.226 1.00 80.06 98 CYS A O 1
ATOM 745 N N . PRO A 1 99 ? 3.450 2.889 -2.233 1.00 77.75 99 PRO A N 1
ATOM 746 C CA . PRO A 1 99 ? 2.448 2.970 -1.166 1.00 77.75 99 PRO A CA 1
ATOM 747 C C . PRO A 1 99 ? 3.031 3.281 0.225 1.00 77.75 99 PRO A C 1
ATOM 749 O O . PRO A 1 99 ? 2.285 3.718 1.098 1.00 77.75 99 PRO A O 1
ATOM 752 N N . SER A 1 100 ? 4.337 3.084 0.431 1.00 71.25 100 SER A N 1
ATOM 753 C CA . SER A 1 100 ? 5.061 3.440 1.665 1.00 71.25 100 SER A CA 1
ATOM 754 C C . SER A 1 100 ? 5.634 4.865 1.647 1.00 71.25 100 SER A C 1
ATOM 756 O O . SER A 1 100 ? 6.272 5.275 2.609 1.00 71.25 100 SER A O 1
ATOM 758 N N . GLY A 1 101 ? 5.396 5.626 0.572 1.00 68.31 101 GLY A N 1
ATOM 759 C CA . GLY A 1 101 ? 5.931 6.974 0.385 1.00 68.31 101 GLY A CA 1
ATOM 760 C C . GLY A 1 101 ? 7.328 6.969 -0.237 1.00 68.31 101 GLY A C 1
ATOM 761 O O . GLY A 1 101 ? 8.249 6.321 0.251 1.00 68.31 101 GLY A O 1
ATOM 762 N N . GLY A 1 102 ? 7.482 7.693 -1.346 1.00 71.94 102 GLY A N 1
ATOM 763 C CA . GLY A 1 102 ? 8.734 7.808 -2.095 1.00 71.94 102 GLY A CA 1
ATOM 764 C C . GLY A 1 102 ? 8.618 7.330 -3.541 1.00 71.94 102 GLY A C 1
ATOM 765 O O . GLY A 1 102 ? 7.533 7.059 -4.054 1.00 71.94 102 GLY A O 1
ATOM 766 N N . VAL A 1 103 ? 9.771 7.238 -4.193 1.00 73.44 103 VAL A N 1
ATOM 767 C CA . VAL A 1 103 ? 9.932 6.886 -5.608 1.00 73.44 103 VAL A CA 1
ATOM 768 C C . VAL A 1 103 ? 10.783 5.626 -5.740 1.00 73.44 103 VAL A C 1
ATOM 770 O O . VAL A 1 103 ? 11.661 5.384 -4.912 1.00 73.44 103 VAL A O 1
ATOM 773 N N . TYR A 1 104 ? 10.518 4.831 -6.777 1.00 73.19 104 TYR A N 1
ATOM 774 C CA . TYR A 1 104 ? 11.311 3.644 -7.093 1.00 73.19 104 TYR A CA 1
ATOM 775 C C . TYR A 1 104 ? 12.692 4.070 -7.611 1.00 73.19 104 TYR A C 1
ATOM 777 O O . TYR A 1 104 ? 12.799 4.709 -8.658 1.00 73.19 104 TYR A O 1
ATOM 785 N N . MET A 1 105 ? 13.737 3.749 -6.849 1.00 65.81 105 MET A N 1
ATOM 786 C CA . MET A 1 105 ? 15.140 4.040 -7.171 1.00 65.81 105 MET A CA 1
ATOM 787 C C . MET A 1 105 ? 15.798 2.845 -7.875 1.00 65.81 105 MET A C 1
ATOM 789 O O . MET A 1 105 ? 15.319 1.720 -7.755 1.00 65.81 105 MET A O 1
ATOM 793 N N . ASN A 1 106 ? 16.905 3.081 -8.589 1.00 66.06 106 ASN A N 1
ATOM 794 C CA . ASN A 1 106 ? 17.724 2.032 -9.223 1.00 66.06 106 ASN A CA 1
ATOM 795 C C . ASN A 1 106 ? 16.956 1.083 -10.163 1.00 66.06 106 ASN A C 1
ATOM 797 O O . ASN A 1 106 ? 17.260 -0.101 -10.259 1.00 66.06 106 ASN A O 1
ATOM 801 N N . LEU A 1 107 ? 15.992 1.612 -10.922 1.00 69.31 107 LEU A N 1
ATOM 802 C CA . LEU A 1 107 ? 15.271 0.871 -11.978 1.00 69.31 107 LEU A CA 1
ATOM 803 C C . LEU A 1 107 ? 16.201 0.351 -13.092 1.00 69.31 107 LEU A C 1
ATOM 805 O O . LEU A 1 107 ? 15.850 -0.525 -13.886 1.00 69.31 107 LEU A O 1
ATOM 809 N N . THR A 1 108 ? 17.406 0.908 -13.151 1.00 63.66 108 THR A N 1
ATOM 810 C CA . THR A 1 108 ? 18.489 0.501 -14.039 1.00 63.66 108 THR A CA 1
ATOM 811 C C . THR A 1 108 ? 19.057 -0.871 -13.661 1.00 63.66 108 THR A C 1
ATOM 813 O O . THR A 1 108 ? 19.491 -1.608 -14.545 1.00 63.66 108 THR A O 1
ATOM 816 N N . GLU A 1 109 ? 18.961 -1.290 -12.396 1.00 62.66 109 GLU A N 1
ATOM 817 C CA . GLU A 1 109 ? 19.443 -2.590 -11.913 1.00 62.66 109 GLU A CA 1
ATOM 818 C C . GLU A 1 109 ? 18.360 -3.683 -11.984 1.00 62.66 109 GLU A C 1
ATOM 820 O O . GLU A 1 109 ? 17.172 -3.406 -12.148 1.00 62.66 109 GLU A O 1
ATOM 825 N N . ALA A 1 110 ? 18.771 -4.956 -11.960 1.00 53.47 110 ALA A N 1
ATOM 826 C CA . ALA A 1 110 ? 17.882 -6.111 -12.149 1.00 53.47 110 ALA A CA 1
ATOM 827 C C . ALA A 1 110 ? 16.946 -6.382 -10.955 1.00 53.47 110 ALA A C 1
ATOM 829 O O . ALA A 1 110 ? 15.993 -7.136 -11.092 1.00 53.47 110 ALA A O 1
ATOM 830 N N . PHE A 1 111 ? 17.200 -5.766 -9.797 1.00 48.88 111 PHE A N 1
ATOM 831 C CA . PHE A 1 111 ? 16.396 -5.941 -8.589 1.00 48.88 111 PHE A CA 1
ATOM 832 C C . PHE A 1 111 ? 16.249 -4.607 -7.852 1.00 48.88 111 PHE A C 1
ATOM 834 O O . PHE A 1 111 ? 16.943 -4.322 -6.877 1.00 48.88 111 PHE A O 1
ATOM 841 N N . ALA A 1 112 ? 15.304 -3.779 -8.294 1.00 52.59 112 ALA A N 1
ATOM 842 C CA . ALA A 1 112 ? 14.765 -2.757 -7.411 1.00 52.59 112 ALA A CA 1
ATOM 843 C C . ALA A 1 112 ? 13.893 -3.485 -6.378 1.00 52.59 112 ALA A C 1
ATOM 845 O O . ALA A 1 112 ? 12.743 -3.826 -6.642 1.00 52.59 112 ALA A O 1
ATOM 846 N N . GLY A 1 113 ? 14.447 -3.784 -5.200 1.00 52.38 113 GLY A N 1
ATOM 847 C CA . GLY A 1 113 ? 13.618 -4.160 -4.055 1.00 52.38 113 GLY A CA 1
ATOM 848 C C . GLY A 1 113 ? 12.576 -3.068 -3.775 1.00 52.38 113 GLY A C 1
ATOM 849 O O . GLY A 1 113 ? 12.660 -1.961 -4.310 1.00 52.38 113 GLY A O 1
ATOM 850 N N . CYS A 1 114 ? 11.598 -3.337 -2.909 1.00 55.94 114 CYS A N 1
ATOM 851 C CA . CYS A 1 114 ? 10.671 -2.301 -2.444 1.00 55.94 114 CYS A CA 1
ATOM 852 C C . CYS A 1 114 ? 11.398 -1.308 -1.506 1.00 55.94 114 CYS A C 1
ATOM 854 O O . CYS A 1 114 ? 11.144 -1.255 -0.308 1.00 55.94 114 CYS A O 1
ATOM 856 N N . ALA A 1 115 ? 12.371 -0.566 -2.034 1.00 53.44 115 ALA A N 1
ATOM 857 C CA . ALA A 1 115 ? 13.121 0.467 -1.345 1.00 53.44 115 ALA A CA 1
ATOM 858 C C . ALA A 1 115 ? 12.517 1.810 -1.752 1.00 53.44 115 ALA A C 1
ATOM 860 O O . ALA A 1 115 ? 12.823 2.368 -2.805 1.00 53.44 115 ALA A O 1
ATOM 861 N N . CYS A 1 116 ? 11.597 2.298 -0.929 1.00 54.12 116 CYS A N 1
ATOM 862 C CA . CYS A 1 116 ? 11.047 3.637 -1.074 1.00 54.12 116 CYS A CA 1
ATOM 863 C C . CYS A 1 116 ? 11.902 4.609 -0.249 1.00 54.12 116 CYS A C 1
ATOM 865 O O . CYS A 1 116 ? 12.558 4.203 0.706 1.00 54.12 116 CYS A O 1
ATOM 867 N N . SER A 1 117 ? 11.933 5.888 -0.632 1.00 47.09 117 SER A N 1
ATOM 868 C CA . SER A 1 117 ? 12.823 6.935 -0.085 1.00 47.09 117 SER A CA 1
ATOM 869 C C . SER A 1 117 ? 12.655 7.259 1.421 1.00 47.09 117 SER A C 1
ATOM 871 O O . SER A 1 117 ? 13.165 8.277 1.889 1.00 47.09 117 SER A O 1
ATOM 873 N N . LEU A 1 118 ? 11.976 6.427 2.207 1.00 40.41 118 LEU A N 1
ATOM 874 C CA . LEU A 1 118 ? 11.940 6.509 3.663 1.00 40.41 118 LEU A CA 1
ATOM 875 C C . LEU A 1 118 ? 12.666 5.286 4.223 1.00 40.41 118 LEU A C 1
ATOM 877 O O . LEU A 1 118 ? 12.103 4.203 4.246 1.00 40.41 118 LEU A O 1
ATOM 881 N N . ASN A 1 119 ? 13.924 5.498 4.622 1.00 35.41 119 ASN A N 1
ATOM 882 C CA . ASN A 1 119 ? 14.822 4.570 5.313 1.00 35.41 119 ASN A CA 1
ATOM 883 C C . ASN A 1 119 ? 14.785 3.112 4.832 1.00 35.41 119 ASN A C 1
ATOM 885 O O . ASN A 1 119 ? 13.912 2.320 5.169 1.00 35.41 119 ASN A O 1
ATOM 889 N N . ALA A 1 120 ? 15.855 2.745 4.134 1.00 42.34 120 ALA A N 1
ATOM 890 C CA . ALA A 1 120 ? 16.239 1.381 3.822 1.00 42.34 120 ALA A CA 1
ATOM 891 C C . ALA A 1 120 ? 16.487 0.539 5.090 1.00 42.34 120 ALA A C 1
ATOM 893 O O . ALA A 1 120 ? 17.631 0.239 5.401 1.00 42.34 120 ALA A O 1
ATOM 894 N N . GLN A 1 121 ? 15.440 0.152 5.823 1.00 42.41 121 GLN A N 1
ATOM 895 C CA . GLN A 1 121 ? 15.467 -0.944 6.792 1.00 42.41 121 GLN A CA 1
ATOM 896 C C . GLN A 1 121 ? 14.094 -1.620 6.848 1.00 42.41 121 GLN A C 1
ATOM 898 O O . GLN A 1 121 ? 13.190 -1.170 7.539 1.00 42.41 121 GLN A O 1
ATOM 903 N N . GLY A 1 122 ? 13.979 -2.730 6.115 1.00 49.66 122 GLY A N 1
ATOM 904 C CA . GLY A 1 122 ? 13.054 -3.816 6.425 1.00 49.66 122 GLY A CA 1
ATOM 905 C C . GLY A 1 122 ? 11.566 -3.540 6.213 1.00 49.66 122 GLY A C 1
ATOM 906 O O . GLY A 1 122 ? 10.868 -3.043 7.087 1.00 49.66 122 GLY A O 1
ATOM 907 N N . SER A 1 123 ? 11.023 -4.030 5.105 1.00 39.81 123 SER A N 1
ATOM 908 C CA . SER A 1 123 ? 9.671 -4.597 5.094 1.00 39.81 123 SER A CA 1
ATOM 909 C C . SER A 1 123 ? 9.682 -5.706 4.060 1.00 39.81 123 SER A C 1
ATOM 911 O O . SER A 1 123 ? 9.801 -5.455 2.863 1.00 39.81 123 SER A O 1
ATOM 913 N N . GLY A 1 124 ? 9.742 -6.934 4.567 1.00 42.03 124 GLY A N 1
ATOM 914 C CA . GLY A 1 124 ? 10.157 -8.114 3.836 1.00 42.03 124 GLY A CA 1
ATOM 915 C C . GLY A 1 124 ? 9.464 -8.298 2.491 1.00 42.03 124 GLY A C 1
ATOM 916 O O . GLY A 1 124 ? 8.241 -8.246 2.371 1.00 42.03 124 GLY A O 1
ATOM 917 N N . VAL A 1 125 ? 10.266 -8.725 1.518 1.00 45.34 125 VAL A N 1
ATOM 918 C CA . VAL A 1 125 ? 9.869 -9.902 0.744 1.00 45.34 125 VAL A CA 1
ATOM 919 C C . VAL A 1 125 ? 9.864 -11.074 1.734 1.00 45.34 125 VAL A C 1
ATOM 921 O O . VAL A 1 125 ? 10.771 -11.899 1.757 1.00 45.34 125 VAL A O 1
ATOM 924 N N . GLU A 1 126 ? 8.890 -11.085 2.645 1.00 42.78 126 GLU A N 1
ATOM 925 C CA . GLU A 1 126 ? 8.541 -12.281 3.390 1.00 42.78 126 GLU A CA 1
ATOM 926 C C . GLU A 1 126 ? 7.997 -13.228 2.327 1.00 42.78 126 GLU A C 1
ATOM 928 O O . GLU A 1 126 ? 6.941 -12.994 1.728 1.00 42.78 126 GLU A O 1
ATOM 933 N N . LYS A 1 127 ? 8.781 -14.260 2.023 1.00 42.53 127 LYS A N 1
ATOM 934 C CA . LYS A 1 127 ? 8.314 -15.427 1.286 1.00 42.53 127 LYS A CA 1
ATOM 935 C C . LYS A 1 127 ? 7.336 -16.196 2.176 1.00 42.53 127 LYS A C 1
ATOM 937 O O . LYS A 1 127 ? 7.619 -17.323 2.550 1.00 42.53 127 LYS A O 1
ATOM 942 N N . ASP A 1 128 ? 6.193 -15.608 2.501 1.00 41.31 128 ASP A N 1
ATOM 943 C CA . ASP A 1 128 ? 5.103 -16.327 3.146 1.00 41.31 128 ASP A CA 1
ATOM 944 C C . ASP A 1 128 ? 4.063 -16.690 2.098 1.00 41.31 128 ASP A C 1
ATOM 946 O O . ASP A 1 128 ? 3.220 -15.888 1.693 1.00 41.31 128 ASP A O 1
ATOM 950 N N . GLY A 1 129 ? 4.204 -17.933 1.641 1.00 39.81 129 GLY A N 1
ATOM 951 C CA . GLY A 1 129 ? 3.093 -18.838 1.406 1.00 39.81 129 GLY A CA 1
ATOM 952 C C . GLY A 1 129 ? 1.877 -18.238 0.714 1.00 39.81 129 GLY A C 1
ATOM 953 O O . GLY A 1 129 ? 0.923 -17.790 1.350 1.00 39.81 129 GLY A O 1
ATOM 954 N N . VAL A 1 130 ? 1.817 -18.468 -0.594 1.00 41.62 130 VAL A N 1
ATOM 955 C CA . VAL A 1 130 ? 0.603 -19.058 -1.160 1.00 41.62 130 VAL A CA 1
ATOM 956 C C . VAL A 1 130 ? 0.328 -20.347 -0.368 1.00 41.62 130 VAL A C 1
ATOM 958 O O . VAL A 1 130 ? 0.784 -21.422 -0.732 1.00 41.62 130 VAL A O 1
ATOM 961 N N . HIS A 1 131 ? -0.350 -20.240 0.774 1.00 41.19 131 HIS A N 1
ATOM 962 C CA . HIS A 1 131 ? -1.193 -21.325 1.256 1.00 41.19 131 HIS A CA 1
ATOM 963 C C . HIS A 1 131 ? -2.530 -21.128 0.554 1.00 41.19 131 HIS A C 1
ATOM 965 O O . HIS A 1 131 ? -3.466 -20.516 1.071 1.00 41.19 131 HIS A O 1
ATOM 971 N N . ASP A 1 132 ? -2.546 -21.601 -0.690 1.00 39.69 132 ASP A N 1
ATOM 972 C CA . ASP A 1 132 ? -3.758 -22.052 -1.346 1.00 39.69 132 ASP A CA 1
ATOM 973 C C . ASP A 1 132 ? -4.395 -23.061 -0.384 1.00 39.69 132 ASP A C 1
ATOM 975 O O . ASP A 1 132 ? -3.864 -24.147 -0.146 1.00 39.69 132 ASP A O 1
ATOM 979 N N . SER A 1 133 ? -5.460 -22.646 0.298 1.00 46.84 133 SER A N 1
ATOM 980 C CA . SER A 1 133 ? -6.306 -23.589 1.019 1.00 46.84 133 SER A CA 1
ATOM 981 C C . SER A 1 133 ? -7.128 -24.295 -0.050 1.00 46.84 133 SER A C 1
ATOM 983 O O . SER A 1 133 ? -8.260 -23.904 -0.326 1.00 46.84 133 SER A O 1
ATOM 985 N N . GLY A 1 134 ? -6.493 -25.275 -0.696 1.00 40.16 134 GLY A N 1
ATOM 986 C CA . GLY A 1 134 ? -7.166 -26.262 -1.517 1.00 40.16 134 GLY A CA 1
ATOM 987 C C . GLY A 1 134 ? -8.201 -26.991 -0.667 1.00 40.16 134 GLY A C 1
ATOM 988 O O . GLY A 1 134 ? -7.922 -27.386 0.469 1.00 40.16 134 GLY A O 1
ATOM 989 N N . LEU A 1 135 ? -9.400 -27.104 -1.227 1.00 35.34 135 LEU A N 1
ATOM 990 C CA . LEU A 1 135 ? -10.396 -28.089 -0.834 1.00 35.34 135 LEU A CA 1
ATOM 991 C C . LEU A 1 135 ? -10.170 -29.356 -1.665 1.00 35.34 135 LEU A C 1
ATOM 993 O O . LEU A 1 135 ? -9.875 -29.196 -2.873 1.00 35.34 135 LEU A O 1
#